Protein AF-A0A4Y7U452-F1 (afdb_monomer_lite)

InterPro domains:
  IPR003828 Epoxyqueuosine reductase QueH [PF02677] (1-33)

Foldseek 3Di:
DCCPVPCVVVVVVVVCVVVVVVLDCPVVDPVNCVVVVHDPVVVVVVVVVVVVVVVVVVD

Structure (mmCIF, N/CA/C/O backbone):
data_AF-A0A4Y7U452-F1
#
_entry.id   AF-A0A4Y7U452-F1
#
loop_
_atom_site.group_PDB
_atom_site.id
_atom_site.type_symbol
_atom_site.label_atom_id
_atom_site.label_alt_id
_atom_site.label_comp_id
_atom_site.label_asym_id
_atom_site.label_entity_id
_atom_site.label_seq_id
_atom_site.pdbx_PDB_ins_code
_atom_site.Cartn_x
_atom_site.Cartn_y
_atom_site.Cartn_z
_atom_site.occupancy
_atom_site.B_iso_or_equiv
_atom_site.auth_seq_id
_atom_site.auth_comp_id
_atom_site.auth_asym_id
_atom_site.auth_atom_id
_atom_site.pdbx_PDB_model_num
ATOM 1 N N . SER A 1 1 ? 25.059 -11.888 -12.903 1.00 58.72 1 SER A N 1
ATOM 2 C CA . SER A 1 1 ? 23.669 -11.887 -13.396 1.00 58.72 1 SER A CA 1
ATOM 3 C C . SER A 1 1 ? 23.533 -11.012 -14.627 1.00 58.72 1 SER A C 1
ATOM 5 O O . SER A 1 1 ? 23.505 -9.790 -14.511 1.00 58.72 1 SER A O 1
ATOM 7 N N . ASP A 1 2 ? 23.434 -11.622 -15.807 1.00 65.25 2 ASP A N 1
ATOM 8 C CA . ASP 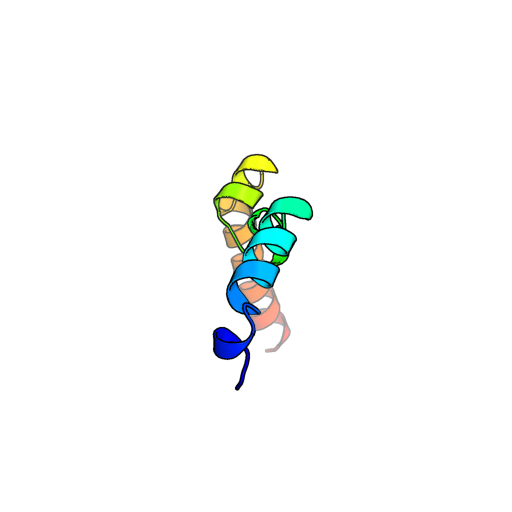A 1 2 ? 23.281 -10.970 -17.123 1.00 65.25 2 ASP A CA 1
ATOM 9 C C . ASP A 1 2 ? 21.948 -10.230 -17.335 1.00 65.25 2 ASP A C 1
ATOM 11 O O . ASP A 1 2 ? 21.605 -9.820 -18.442 1.00 65.25 2 ASP A O 1
ATOM 15 N N . PHE A 1 3 ? 21.214 -9.976 -16.253 1.00 67.25 3 PHE A N 1
ATOM 16 C CA . PHE A 1 3 ? 19.944 -9.264 -16.253 1.00 67.25 3 PHE A CA 1
ATOM 17 C C . PHE A 1 3 ? 20.048 -7.851 -16.852 1.00 67.25 3 PHE A C 1
ATOM 19 O O . PHE A 1 3 ? 19.139 -7.399 -17.547 1.00 67.25 3 PHE A O 1
ATOM 26 N N . LYS A 1 4 ? 21.177 -7.161 -16.642 1.00 67.62 4 LYS A N 1
ATOM 27 C CA . LYS A 1 4 ? 21.417 -5.821 -17.206 1.00 67.62 4 LYS A CA 1
ATOM 28 C C . LYS A 1 4 ? 22.010 -5.844 -18.621 1.00 67.62 4 LYS A C 1
ATOM 30 O O . LYS A 1 4 ? 21.822 -4.879 -19.350 1.00 67.62 4 LYS A O 1
ATOM 35 N N . LYS A 1 5 ? 22.692 -6.923 -19.028 1.00 76.19 5 LYS A N 1
ATOM 36 C CA . LYS A 1 5 ? 23.436 -6.977 -20.303 1.00 76.19 5 LYS A CA 1
ATOM 37 C C . LYS A 1 5 ? 22.548 -7.262 -21.520 1.00 76.19 5 LYS A C 1
ATOM 39 O O . LYS A 1 5 ? 22.850 -6.786 -22.603 1.00 76.19 5 LYS A O 1
ATOM 44 N N . ASN A 1 6 ? 21.416 -7.943 -21.324 1.00 79.06 6 ASN A N 1
ATOM 45 C CA . ASN A 1 6 ? 20.494 -8.333 -22.403 1.00 79.06 6 ASN A CA 1
ATOM 46 C C . ASN A 1 6 ? 19.131 -7.625 -22.332 1.00 79.06 6 ASN A C 1
ATOM 48 O O . ASN A 1 6 ? 18.102 -8.231 -22.621 1.00 79.06 6 ASN A O 1
ATOM 52 N N . LYS A 1 7 ? 19.093 -6.361 -21.884 1.00 82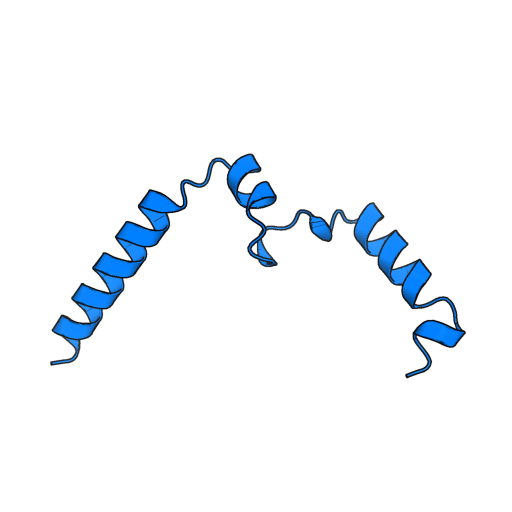.38 7 LYS A N 1
ATOM 53 C CA . LYS A 1 7 ? 17.841 -5.591 -21.704 1.00 82.38 7 LYS A CA 1
ATOM 54 C C . LYS A 1 7 ? 16.800 -6.276 -20.797 1.00 82.38 7 LYS A C 1
ATOM 56 O O . LYS A 1 7 ? 15.614 -5.958 -20.852 1.00 82.38 7 LYS A O 1
ATOM 61 N N . GLY A 1 8 ? 17.226 -7.195 -19.928 1.00 83.75 8 GLY A N 1
ATOM 62 C CA . GLY A 1 8 ? 16.333 -7.907 -19.007 1.00 83.75 8 GLY A CA 1
ATOM 63 C C . GLY A 1 8 ? 15.613 -6.954 -18.051 1.00 83.75 8 GLY A C 1
ATOM 64 O O . GLY A 1 8 ? 14.418 -7.110 -17.811 1.00 83.75 8 GLY A O 1
ATOM 65 N N . TYR A 1 9 ? 16.308 -5.905 -17.601 1.00 84.12 9 TYR A N 1
ATOM 66 C CA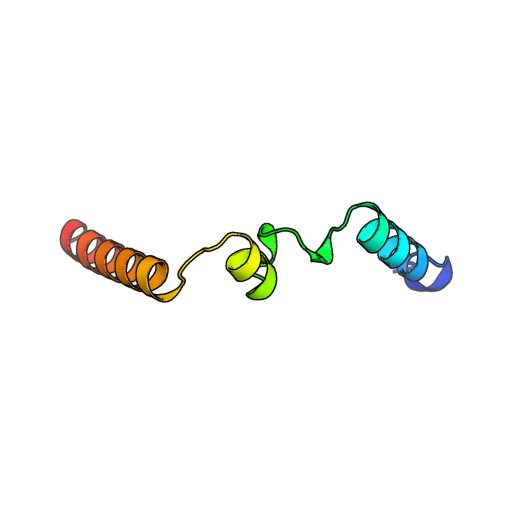 . TYR A 1 9 ? 15.704 -4.829 -16.813 1.00 84.12 9 TYR A CA 1
ATOM 67 C C . TYR A 1 9 ? 14.601 -4.080 -17.577 1.00 84.12 9 TYR A C 1
ATOM 69 O O . TYR A 1 9 ? 13.492 -3.941 -17.070 1.00 84.12 9 TYR A O 1
ATOM 77 N N . GLU A 1 10 ? 14.852 -3.668 -18.819 1.00 88.19 10 GLU A N 1
ATOM 78 C CA . GLU A 1 10 ? 13.855 -2.970 -19.643 1.00 88.19 10 GLU A CA 1
ATOM 79 C C . GLU A 1 10 ? 12.619 -3.846 -19.900 1.00 88.19 10 GLU A C 1
ATOM 81 O O . GLU A 1 10 ? 11.483 -3.387 -19.762 1.00 88.19 10 GLU A O 1
ATOM 86 N N . ARG A 1 11 ? 12.832 -5.140 -20.183 1.00 87.75 11 ARG A N 1
ATOM 87 C CA . ARG A 1 11 ? 11.747 -6.116 -20.330 1.00 87.75 11 ARG A CA 1
ATOM 88 C C . ARG A 1 11 ? 10.938 -6.256 -19.041 1.00 87.75 11 ARG A C 1
ATOM 90 O O . ARG A 1 11 ? 9.717 -6.292 -19.113 1.00 87.75 11 ARG A O 1
ATOM 97 N N . SER A 1 12 ? 11.589 -6.291 -17.876 1.00 85.38 12 SER A N 1
ATOM 98 C CA . SER A 1 12 ? 10.877 -6.344 -16.594 1.00 85.38 12 SER A CA 1
ATOM 99 C C . SER A 1 12 ? 10.007 -5.105 -16.361 1.00 85.38 12 SER A C 1
ATOM 101 O O . SER A 1 12 ? 8.859 -5.255 -15.965 1.00 85.38 12 SER A O 1
ATOM 103 N N . ILE A 1 13 ? 10.481 -3.901 -16.708 1.00 85.38 13 ILE A N 1
ATOM 104 C CA . ILE A 1 13 ? 9.678 -2.672 -16.595 1.00 85.38 13 ILE A CA 1
ATOM 105 C C . ILE A 1 13 ? 8.465 -2.707 -17.530 1.00 85.38 13 ILE A C 1
ATOM 107 O O . ILE A 1 13 ? 7.365 -2.371 -17.096 1.00 85.38 13 ILE A O 1
ATOM 111 N N . LYS A 1 14 ? 8.636 -3.139 -18.789 1.00 89.31 14 LYS A N 1
ATOM 112 C CA . LYS A 1 14 ? 7.514 -3.295 -19.732 1.00 89.31 14 LYS A CA 1
ATOM 113 C C . LYS A 1 14 ? 6.450 -4.245 -19.197 1.00 89.31 14 LYS A C 1
ATOM 115 O O . LYS A 1 14 ? 5.293 -3.853 -19.113 1.00 89.31 14 LYS A O 1
ATOM 120 N N . MET A 1 15 ? 6.854 -5.430 -18.744 1.00 85.81 15 MET A N 1
ATOM 121 C CA . MET A 1 15 ? 5.926 -6.407 -18.167 1.00 85.81 15 MET A CA 1
ATOM 122 C C . MET A 1 15 ? 5.228 -5.835 -16.926 1.00 85.81 15 MET A C 1
ATOM 124 O O . MET A 1 15 ? 4.019 -5.973 -16.773 1.00 85.81 15 MET A O 1
ATOM 128 N N . CYS A 1 16 ? 5.953 -5.133 -16.053 1.00 85.25 16 CYS A N 1
ATOM 129 C CA . CYS A 1 16 ? 5.333 -4.548 -14.871 1.00 85.25 16 CYS A CA 1
ATOM 130 C C . CYS A 1 16 ? 4.308 -3.451 -15.194 1.00 85.25 16 CYS A C 1
ATOM 132 O O . CYS A 1 16 ? 3.333 -3.308 -14.456 1.00 85.25 16 CYS A O 1
ATOM 134 N N . ASN A 1 17 ? 4.501 -2.706 -16.285 1.00 84.38 17 ASN A N 1
ATOM 135 C CA . ASN A 1 17 ? 3.524 -1.733 -16.771 1.00 84.38 17 ASN A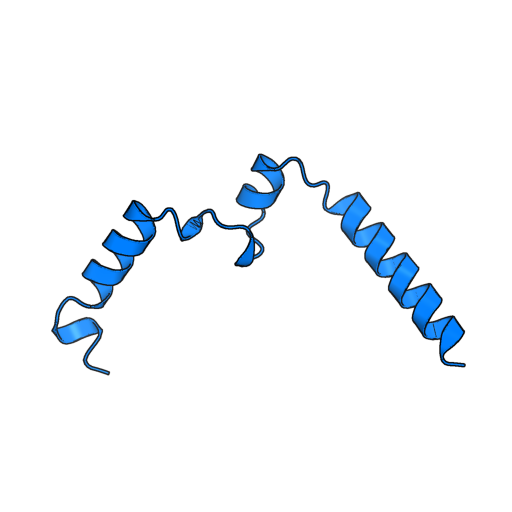 CA 1
ATOM 136 C C . ASN A 1 17 ? 2.327 -2.407 -17.464 1.00 84.38 17 ASN A C 1
ATOM 138 O O . ASN A 1 17 ? 1.196 -2.014 -17.202 1.00 84.38 17 ASN A O 1
ATOM 142 N N . GLU A 1 18 ? 2.564 -3.419 -18.306 1.00 88.31 18 GLU A N 1
ATOM 143 C CA . GLU A 1 18 ? 1.520 -4.147 -19.049 1.00 88.31 18 GLU A CA 1
ATOM 144 C C . GLU A 1 18 ? 0.561 -4.904 -18.125 1.00 88.31 18 GLU A C 1
ATOM 146 O O . GLU A 1 18 ? -0.651 -4.832 -18.301 1.00 88.31 18 GLU A O 1
ATOM 151 N N . TYR A 1 19 ? 1.090 -5.593 -17.112 1.00 83.75 19 TYR A N 1
ATOM 152 C CA . TYR A 1 19 ? 0.289 -6.389 -16.173 1.00 83.75 19 TYR A CA 1
ATOM 153 C C . TYR A 1 19 ? -0.081 -5.627 -14.890 1.00 83.75 19 TYR A C 1
ATOM 155 O O . TYR A 1 19 ? -0.490 -6.239 -13.902 1.00 83.75 19 TYR A O 1
ATOM 163 N N . GLU A 1 20 ? 0.120 -4.305 -14.865 1.00 75.94 20 GLU A N 1
ATOM 164 C CA . GLU A 1 20 ? -0.130 -3.438 -13.703 1.00 75.94 20 GLU A CA 1
ATOM 165 C C . GLU A 1 20 ? 0.458 -3.973 -12.380 1.00 75.94 20 GLU A C 1
ATOM 167 O O . GLU A 1 20 ? -0.097 -3.779 -11.296 1.00 75.94 20 GLU A O 1
ATOM 172 N N . ILE A 1 21 ? 1.613 -4.640 -12.460 1.00 76.75 21 ILE A N 1
ATOM 173 C CA . ILE A 1 21 ? 2.259 -5.365 -11.354 1.00 76.75 21 ILE A CA 1
ATOM 174 C C . ILE A 1 21 ? 2.505 -4.429 -10.158 1.00 76.75 21 ILE A C 1
ATOM 176 O O . ILE A 1 21 ? 2.306 -4.805 -9.007 1.00 76.75 21 ILE A O 1
ATOM 180 N N . PHE A 1 22 ? 2.827 -3.158 -10.417 1.00 68.19 22 PHE A N 1
ATOM 181 C CA . PHE A 1 22 ? 3.067 -2.144 -9.381 1.00 68.19 22 PHE A CA 1
ATOM 182 C C . PHE A 1 22 ? 1.831 -1.737 -8.565 1.00 68.19 22 PHE A C 1
ATOM 184 O O . PHE A 1 22 ? 1.969 -1.052 -7.551 1.00 68.19 22 PHE A O 1
ATOM 191 N N . ARG A 1 23 ? 0.622 -2.104 -9.002 1.00 62.12 23 ARG A N 1
ATOM 192 C CA . ARG A 1 23 ? -0.638 -1.713 -8.350 1.00 62.12 23 ARG A CA 1
ATOM 193 C C . ARG A 1 23 ? -1.312 -2.840 -7.580 1.00 62.12 23 ARG A C 1
ATOM 195 O O . ARG A 1 23 ? -2.386 -2.631 -7.024 1.00 62.12 23 ARG A O 1
ATOM 202 N N . GLN A 1 24 ? -0.699 -4.012 -7.535 1.00 64.06 24 GLN A N 1
ATOM 203 C CA . GLN A 1 24 ? -1.265 -5.159 -6.847 1.00 64.06 24 GLN A CA 1
ATOM 204 C C . GLN A 1 24 ? -1.040 -5.058 -5.327 1.00 64.06 24 GLN A C 1
ATOM 206 O O . GLN A 1 24 ? 0.004 -4.605 -4.861 1.00 64.06 24 GLN A O 1
ATOM 211 N N . CYS A 1 25 ? -2.014 -5.513 -4.535 1.00 61.72 25 CYS A N 1
ATOM 212 C CA . CYS A 1 25 ? -1.978 -5.402 -3.070 1.00 61.72 25 CYS A CA 1
ATOM 213 C C . CYS A 1 25 ? -0.951 -6.303 -2.376 1.00 61.72 25 CYS A C 1
ATOM 215 O O . CYS A 1 25 ? -0.730 -6.150 -1.177 1.00 61.72 25 CYS A O 1
ATOM 217 N N . TYR A 1 26 ? -0.287 -7.205 -3.105 1.00 61.81 26 TYR A N 1
ATOM 218 C CA . TYR A 1 26 ? 0.714 -8.100 -2.522 1.00 61.81 26 TYR A CA 1
ATOM 219 C C . TYR A 1 26 ? 1.948 -7.347 -2.000 1.00 61.81 26 TYR A C 1
ATOM 221 O O . TYR A 1 26 ? 2.673 -7.869 -1.159 1.00 61.81 26 TYR A O 1
ATOM 229 N N . CYS A 1 27 ? 2.209 -6.128 -2.487 1.00 65.94 27 CYS A N 1
ATOM 230 C CA . CYS A 1 27 ? 3.390 -5.358 -2.099 1.00 65.94 27 CYS A CA 1
ATOM 231 C C . CYS A 1 27 ? 3.174 -4.469 -0.862 1.00 65.94 27 CYS A C 1
ATOM 233 O O . CYS A 1 27 ? 4.101 -3.773 -0.457 1.00 65.94 27 CYS A O 1
ATOM 235 N N . GLY A 1 28 ? 1.972 -4.459 -0.267 1.00 66.19 28 GLY A N 1
ATOM 236 C CA . GLY A 1 28 ? 1.658 -3.589 0.875 1.00 66.19 28 GLY A CA 1
ATOM 237 C C . GLY A 1 28 ? 1.593 -2.098 0.516 1.00 66.19 28 GLY A C 1
ATOM 238 O O . GLY A 1 28 ? 1.738 -1.238 1.382 1.00 66.19 28 GLY A O 1
ATOM 239 N N . CYS A 1 29 ? 1.400 -1.769 -0.766 1.00 75.75 29 CYS A N 1
ATOM 240 C CA . CYS A 1 29 ? 1.340 -0.388 -1.232 1.00 75.75 29 CYS A CA 1
ATOM 241 C C . CYS A 1 29 ? 0.133 0.354 -0.640 1.00 75.75 29 CYS A C 1
ATOM 243 O O . CYS A 1 29 ? -1.020 -0.022 -0.871 1.00 75.75 29 CYS A O 1
ATOM 245 N N . VAL A 1 30 ? 0.401 1.466 0.058 1.00 77.00 30 VAL A N 1
ATOM 246 C CA . VAL A 1 30 ? -0.634 2.310 0.679 1.00 77.00 30 VAL A CA 1
ATOM 247 C C . VAL A 1 30 ? -1.647 2.807 -0.355 1.00 77.00 30 VAL A C 1
ATOM 249 O O . VAL A 1 30 ? -2.841 2.840 -0.089 1.00 77.00 30 VAL A O 1
ATOM 252 N N . PHE A 1 31 ? -1.193 3.103 -1.577 1.00 76.75 31 PHE A N 1
ATOM 253 C CA . PHE A 1 31 ? -2.053 3.585 -2.655 1.00 76.75 31 PHE A CA 1
ATOM 254 C C . PHE A 1 31 ? -3.002 2.505 -3.179 1.00 76.75 31 PHE A C 1
ATOM 256 O O . PHE A 1 31 ? -4.126 2.821 -3.561 1.00 76.75 31 PHE A O 1
ATOM 263 N N . ALA A 1 32 ? -2.574 1.239 -3.202 1.00 77.50 32 ALA A N 1
ATOM 264 C CA . ALA A 1 32 ? -3.432 0.128 -3.607 1.00 77.50 32 ALA A CA 1
ATOM 265 C C . A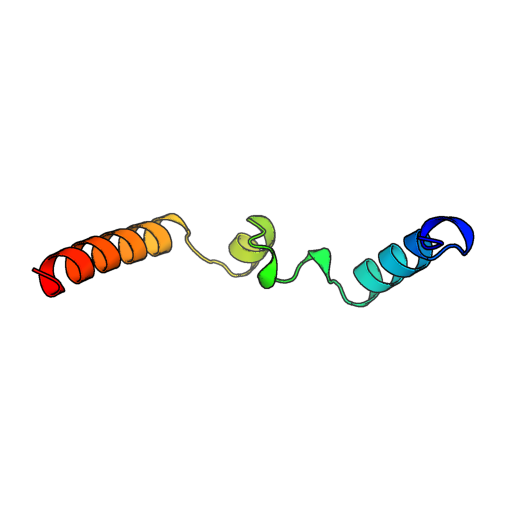LA A 1 32 ? -4.535 -0.107 -2.564 1.00 77.50 32 ALA A C 1
ATOM 267 O O . ALA A 1 32 ? -5.708 -0.217 -2.912 1.00 77.50 32 ALA A O 1
ATOM 268 N N . ALA A 1 33 ? -4.177 -0.057 -1.282 1.00 79.75 33 ALA A N 1
ATOM 269 C CA . ALA A 1 33 ? -5.133 -0.165 -0.189 1.00 79.75 33 ALA A CA 1
ATOM 270 C C . ALA A 1 33 ? -6.116 1.015 -0.124 1.00 79.75 33 ALA A C 1
ATOM 272 O O . ALA A 1 33 ? -7.312 0.803 0.053 1.00 79.75 33 ALA A O 1
ATOM 273 N N . MET A 1 34 ? -5.647 2.246 -0.363 1.00 82.38 34 MET A N 1
ATOM 274 C CA . MET A 1 34 ? -6.518 3.423 -0.472 1.00 82.38 34 MET A CA 1
ATOM 275 C C . MET A 1 34 ? -7.498 3.301 -1.645 1.00 82.38 34 MET A C 1
ATOM 277 O O . MET A 1 34 ? -8.672 3.623 -1.490 1.00 82.38 34 MET A 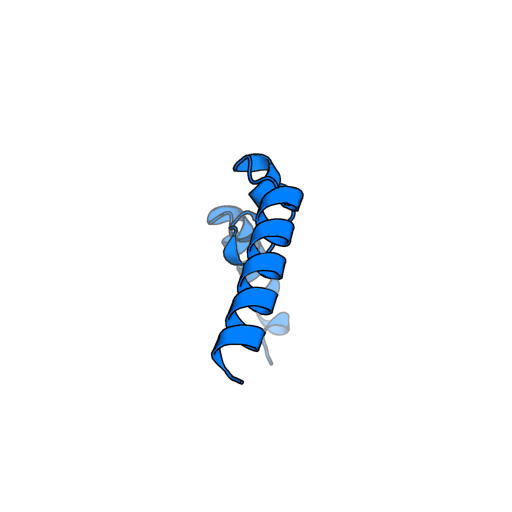O 1
ATOM 281 N N . LYS A 1 35 ? -7.053 2.788 -2.803 1.00 82.31 35 LYS A N 1
ATOM 282 C CA . LYS A 1 35 ? -7.938 2.510 -3.950 1.00 82.31 35 LYS A CA 1
ATOM 283 C C . LYS A 1 35 ? -8.999 1.454 -3.646 1.00 82.31 35 LYS A C 1
ATOM 285 O O . LYS A 1 35 ? -10.086 1.522 -4.205 1.00 82.31 35 LYS A O 1
ATOM 290 N N . GLN A 1 36 ? -8.681 0.491 -2.787 1.00 80.50 36 GLN A N 1
ATOM 291 C CA . GLN A 1 36 ? -9.609 -0.551 -2.347 1.00 80.50 36 GLN A CA 1
ATOM 292 C C . GLN A 1 36 ? -10.487 -0.122 -1.163 1.00 80.50 36 GLN A C 1
ATOM 294 O O . GLN A 1 36 ? -11.340 -0.894 -0.736 1.00 80.50 36 GLN A O 1
ATOM 299 N N . GLY A 1 37 ? -10.301 1.093 -0.633 1.00 85.06 37 GLY A N 1
ATOM 300 C CA . GLY A 1 37 ? -11.061 1.589 0.515 1.00 85.06 37 GLY A CA 1
ATOM 301 C C . GLY A 1 37 ? -10.710 0.897 1.835 1.00 85.06 37 GLY A C 1
ATOM 302 O O . GLY A 1 37 ? -11.529 0.875 2.749 1.00 85.06 37 GLY A O 1
ATOM 303 N N . ILE A 1 38 ? -9.514 0.316 1.945 1.00 84.12 38 ILE A N 1
ATOM 304 C CA . ILE A 1 38 ? -9.062 -0.366 3.161 1.00 84.12 38 ILE A CA 1
ATOM 305 C C . ILE A 1 38 ? -8.649 0.681 4.202 1.00 84.12 38 ILE A C 1
ATOM 307 O O . ILE A 1 38 ? -7.713 1.452 3.976 1.00 84.12 38 ILE A O 1
ATOM 311 N N . ASP A 1 39 ? -9.305 0.683 5.367 1.00 84.69 39 ASP A N 1
ATOM 312 C CA . ASP A 1 39 ? -8.897 1.510 6.506 1.00 84.69 39 ASP A CA 1
ATOM 313 C C . ASP A 1 39 ? -7.836 0.799 7.356 1.00 84.69 39 ASP A C 1
ATOM 315 O O . ASP A 1 39 ? -8.119 -0.065 8.190 1.00 84.69 39 ASP A O 1
ATOM 319 N N . PHE A 1 40 ? -6.583 1.210 7.173 1.00 81.44 40 PHE A N 1
ATOM 320 C CA . PHE A 1 40 ? -5.451 0.687 7.931 1.00 81.44 40 PHE A CA 1
ATOM 321 C C . PHE A 1 40 ? -5.562 0.891 9.442 1.00 81.44 40 PHE A C 1
ATOM 323 O O . PHE A 1 40 ? -4.966 0.116 10.191 1.00 81.44 40 PHE A O 1
ATOM 330 N N . LYS A 1 41 ? -6.271 1.923 9.924 1.00 86.50 41 LYS A N 1
ATOM 331 C CA . LYS A 1 41 ? -6.402 2.152 11.371 1.00 86.50 41 LYS A CA 1
ATOM 332 C C . LYS A 1 41 ? -7.189 1.025 12.017 1.00 86.50 41 LYS A C 1
ATOM 334 O O . LYS A 1 41 ? -6.758 0.497 13.041 1.00 86.50 41 LYS A O 1
ATOM 339 N N . GLU A 1 42 ? -8.291 0.639 11.386 1.00 88.50 42 GLU A N 1
ATOM 340 C CA . GLU A 1 42 ? -9.145 -0.435 11.870 1.00 88.50 42 GLU A CA 1
ATOM 341 C C . GLU A 1 42 ? -8.453 -1.795 11.738 1.00 88.50 42 GLU A C 1
ATOM 343 O O . GLU A 1 42 ? -8.367 -2.533 12.718 1.00 88.50 42 GLU A O 1
ATOM 348 N N . VAL A 1 43 ? -7.827 -2.079 10.588 1.00 87.31 43 VAL A N 1
ATOM 349 C CA . VAL A 1 43 ? -7.049 -3.318 10.385 1.00 87.31 43 VAL A CA 1
ATOM 350 C C . VAL A 1 43 ? -5.938 -3.459 11.434 1.00 87.31 43 VAL A C 1
ATOM 352 O O . VAL A 1 43 ? -5.775 -4.520 12.035 1.00 87.31 43 VAL A O 1
ATOM 355 N N . ASN A 1 44 ? -5.201 -2.381 11.720 1.00 87.81 44 ASN A N 1
ATOM 356 C CA . ASN A 1 44 ? -4.144 -2.401 12.734 1.00 87.81 44 ASN A CA 1
ATOM 357 C C . ASN A 1 44 ? -4.691 -2.585 14.151 1.00 87.81 44 ASN A C 1
ATOM 359 O O . ASN A 1 44 ? -4.060 -3.252 14.973 1.00 87.81 44 ASN A O 1
ATOM 363 N N . LYS A 1 45 ? -5.845 -1.990 14.460 1.00 92.69 45 LYS A N 1
ATOM 364 C CA . LYS A 1 45 ? -6.501 -2.146 15.760 1.00 92.69 45 LYS A CA 1
ATOM 365 C C . LYS A 1 45 ? -6.948 -3.592 15.973 1.00 92.69 45 LYS A C 1
ATOM 367 O O . LYS A 1 45 ? -6.674 -4.155 17.030 1.00 92.69 45 LYS A O 1
ATOM 372 N N . GLN A 1 46 ? -7.558 -4.201 14.959 1.00 91.50 46 GLN A N 1
ATOM 373 C CA . GLN A 1 46 ? -7.972 -5.604 14.980 1.00 91.50 46 GLN A CA 1
ATOM 374 C C . GLN A 1 46 ? -6.773 -6.547 15.108 1.00 91.50 46 GLN A C 1
ATOM 376 O O . GLN A 1 46 ? -6.796 -7.450 15.940 1.00 91.50 46 GLN A O 1
ATOM 381 N N . ALA A 1 47 ? -5.693 -6.299 14.358 1.00 89.69 47 ALA A N 1
ATOM 382 C CA . ALA A 1 47 ? -4.469 -7.091 14.451 1.00 89.69 47 ALA A CA 1
ATOM 383 C C . ALA A 1 47 ? -3.853 -7.040 15.859 1.00 89.69 47 ALA A C 1
ATOM 385 O O . ALA A 1 47 ? -3.482 -8.075 16.408 1.00 89.69 47 ALA A O 1
ATOM 386 N N . LYS A 1 48 ? -3.793 -5.853 16.481 1.00 92.44 48 LYS A N 1
ATOM 387 C CA . LYS A 1 48 ? -3.312 -5.699 17.864 1.00 92.44 48 LYS A CA 1
ATOM 388 C C . LYS A 1 48 ? -4.194 -6.439 18.865 1.00 92.44 48 LYS A C 1
ATOM 390 O O . LYS A 1 48 ? -3.670 -7.201 19.670 1.00 92.44 48 LYS A O 1
ATOM 395 N N . ALA A 1 49 ? -5.513 -6.277 18.766 1.00 92.75 49 ALA A N 1
ATOM 396 C CA . ALA A 1 49 ? -6.460 -6.967 19.637 1.00 92.75 49 ALA A CA 1
ATOM 397 C C . ALA A 1 49 ? -6.347 -8.497 19.509 1.00 92.75 49 ALA A C 1
ATOM 399 O O . ALA A 1 49 ? -6.370 -9.213 20.509 1.00 92.75 49 ALA A O 1
ATOM 400 N N . TYR A 1 50 ? -6.160 -9.002 18.286 1.00 90.62 50 TYR A N 1
ATOM 401 C CA . TYR A 1 50 ? -5.928 -10.421 18.038 1.00 90.62 50 TYR A CA 1
ATOM 402 C C . TYR A 1 50 ? -4.628 -10.906 18.689 1.00 90.62 50 TYR A C 1
ATOM 404 O O . TYR A 1 50 ? -4.651 -11.894 19.418 1.00 90.62 50 TYR A O 1
ATOM 412 N N . LEU A 1 51 ? -3.511 -10.196 18.501 1.00 90.00 51 LEU A N 1
ATOM 413 C CA . LEU A 1 51 ? -2.226 -10.549 19.118 1.00 90.00 51 LEU A CA 1
ATOM 414 C C . LEU A 1 51 ? -2.301 -10.542 20.651 1.00 90.00 51 LEU A C 1
ATOM 416 O O . LEU A 1 51 ? -1.790 -11.453 21.299 1.00 90.00 51 LEU A O 1
ATOM 420 N N . GLU A 1 52 ? -2.984 -9.559 21.238 1.00 89.38 52 GLU A N 1
ATOM 421 C CA . GLU A 1 52 ? -3.236 -9.494 22.681 1.00 89.38 52 GLU A CA 1
ATOM 422 C C . GLU A 1 52 ? -4.084 -10.679 23.170 1.00 89.38 52 GLU A C 1
ATOM 424 O O . GLU A 1 52 ? -3.792 -11.255 24.220 1.00 89.38 52 GLU A O 1
ATOM 429 N N . SER A 1 53 ? -5.098 -11.088 22.400 1.00 85.50 53 SER A N 1
ATOM 430 C CA . SER A 1 53 ? -5.919 -12.266 22.710 1.00 85.50 53 SER A CA 1
ATOM 431 C C . SER A 1 53 ? -5.140 -13.579 22.585 1.00 85.50 53 SER A C 1
ATOM 433 O O . SER A 1 53 ? -5.272 -14.465 23.428 1.00 85.50 53 SER A O 1
ATOM 435 N N . CYS A 1 54 ? -4.266 -13.684 21.583 1.00 78.56 54 CYS A N 1
ATOM 436 C CA . CYS A 1 54 ? -3.470 -14.876 21.324 1.00 78.56 54 CYS A CA 1
ATOM 437 C C . CYS A 1 54 ? -2.374 -15.050 22.385 1.00 78.56 54 CYS A C 1
ATOM 439 O O . CYS A 1 54 ? -2.127 -16.164 22.838 1.00 78.56 54 CYS A O 1
ATOM 441 N N . ASN A 1 55 ? -1.784 -13.946 22.854 1.00 74.75 55 ASN A N 1
ATOM 442 C CA . ASN A 1 55 ? -0.848 -13.956 23.979 1.00 74.75 55 ASN A CA 1
ATOM 443 C C . ASN A 1 55 ? -1.519 -14.369 25.298 1.00 74.75 55 ASN A C 1
ATOM 445 O O . ASN A 1 55 ? -0.875 -15.013 26.118 1.00 74.75 55 ASN A O 1
ATOM 449 N N . LYS A 1 56 ? -2.807 -14.053 25.498 1.00 61.06 56 LYS A N 1
ATOM 450 C CA . LYS A 1 56 ? -3.580 -14.553 26.651 1.00 61.06 56 LYS A CA 1
ATOM 451 C C . LYS A 1 56 ? -3.988 -16.020 26.520 1.00 61.06 56 LYS A C 1
ATOM 453 O O . LYS A 1 56 ? -4.154 -16.674 27.534 1.00 61.06 56 LYS A O 1
ATOM 458 N N . SER A 1 57 ? -4.172 -16.521 25.300 1.00 60.66 57 SER A N 1
ATOM 459 C CA . SER A 1 57 ? -4.551 -17.918 25.044 1.00 60.66 57 SER A CA 1
ATOM 460 C C . SER A 1 57 ? -3.382 -18.902 25.166 1.00 60.66 57 SER A C 1
ATOM 462 O O . SER A 1 57 ? -3.622 -20.105 25.218 1.00 60.66 57 SER A O 1
ATOM 464 N N . CYS A 1 58 ? -2.138 -18.414 25.142 1.00 55.75 58 CYS A N 1
ATOM 465 C CA . CYS A 1 58 ? -0.924 -19.232 25.209 1.00 55.75 58 CYS A CA 1
ATOM 466 C C . CYS A 1 58 ? -0.280 -19.252 26.615 1.00 55.75 58 CYS A C 1
ATOM 468 O O . CYS A 1 58 ? 0.821 -19.779 26.765 1.00 55.75 58 CYS A O 1
ATOM 470 N N . MET A 1 59 ? -0.939 -18.669 27.627 1.00 50.06 59 MET A N 1
ATOM 471 C CA . MET A 1 59 ? -0.548 -18.730 29.044 1.00 50.06 59 MET A CA 1
ATOM 472 C C . MET A 1 59 ? -1.578 -19.490 29.871 1.00 50.06 59 MET A C 1
ATOM 474 O O . MET A 1 59 ? -2.787 -19.306 29.610 1.00 50.06 59 MET A O 1
#

Sequence (59 aa):
SDFKKNKGYERSIKMCNEYEIFRQCYCGCVFAAMKQGIDFKEVNKQAKAYLESCNKSCM

Secondary structure (DSSP, 8-state):
-TTTTTTHHHHHHHHHHHTTGGG-GGG--HHHHHHTT--HHHHHHHHHHHHHHHHHHT-

pLDDT: mean 78.7, std 10.74, range [50.06, 92.75]

Radius of gyration: 19.09 Å; chains: 1; bounding box: 35×23×51 Å

Organism: NCBI:txid2133765